Protein AF-A0A7W1QZQ4-F1 (afdb_monomer)

Solvent-accessible surface area (backbone atoms only — not comparable to full-atom values): 10392 Å² total; per-residue (Å²): 133,90,74,92,66,83,80,73,84,85,68,95,52,66,61,57,53,53,48,52,51,49,28,61,76,55,64,51,44,70,66,57,52,53,40,34,49,75,58,67,73,62,92,76,56,72,66,54,45,49,50,24,43,76,54,67,60,45,35,66,57,50,51,43,38,31,75,52,76,46,76,81,67,50,70,69,52,52,44,49,24,50,76,58,67,56,48,52,68,51,44,50,50,39,38,74,68,70,49,71,83,60,54,72,69,52,56,51,51,34,50,76,60,64,64,47,69,64,57,56,50,41,38,34,76,66,66,51,72,91,67,57,71,68,53,55,47,48,33,50,75,70,68,56,47,46,70,52,52,53,50,40,46,75,73,68,47,64,96,40,72,70,52,50,49,30,51,72,74,72,57,57,97,114

Nearest PDB structures (foldseek):
  1xx7-assembly1_C  TM=1.404E-01  e=7.498E+00  Pyrococcus furiosus

Mean predicted aligned error: 6.72 Å

Foldseek 3Di:
DDDQCVPDDDDPDPVSVVLVVLCVVLVQDVVQVVQCVVLVLDDDDSVLSSLCSVLVPGSVQLVQCCVLVNVNDHSVLSSLCSVLVPTSVLSVQCVVLVNVPDDSVLSSLCSVLVPGSVQSVFLVVLVLPDDDSVLSSLCSVLVPTNVLSVVCVVVVFDSDSVRSSCVSVVNHPD

pLDDT: mean 89.07, std 10.54, range [48.06, 96.81]

Secondary structure (DSSP, 8-state):
---S-TT-SS-TTHHHHHHHHHHHHTT--HHHHHHHHHTT-----HHHHHHHHHHT--HHHHHHHHHTT-TT--HHHHHHHHHTT--HHHHHHHHHTT-TT--HHHHHHHHHTT--HHHHHHHHHTT--S--HHHHHHHHHTT--HHHHHHHHHTT--S-HHHHHHHHTT-TT-

Structure (mmCIF, N/CA/C/O backbone):
data_AF-A0A7W1QZQ4-F1
#
_entry.id   AF-A0A7W1QZQ4-F1
#
loop_
_atom_site.group_PDB
_atom_site.id
_atom_site.type_symbol
_atom_site.label_atom_id
_atom_site.label_alt_id
_atom_site.label_comp_id
_atom_site.label_asym_id
_atom_site.label_entity_id
_atom_site.label_seq_id
_atom_site.pdbx_PDB_ins_code
_atom_site.Cartn_x
_atom_site.Cartn_y
_atom_site.Cartn_z
_atom_site.occupancy
_atom_site.B_iso_or_equiv
_atom_site.auth_seq_id
_atom_site.auth_comp_id
_atom_site.auth_asym_id
_atom_site.auth_atom_id
_atom_site.pdbx_PDB_model_num
ATOM 1 N N . GLY A 1 1 ? 15.171 -3.633 -30.823 1.00 48.06 1 GLY A N 1
ATOM 2 C CA . GLY A 1 1 ? 16.221 -2.673 -30.442 1.00 48.06 1 GLY A CA 1
ATOM 3 C C . GLY A 1 1 ? 15.546 -1.469 -29.838 1.00 48.06 1 GLY A C 1
ATOM 4 O O . GLY A 1 1 ? 14.518 -1.068 -30.365 1.00 48.06 1 GLY A O 1
ATOM 5 N N . PHE A 1 2 ? 16.058 -0.975 -28.715 1.00 60.03 2 PHE A N 1
ATOM 6 C CA . PHE A 1 2 ? 15.523 0.195 -28.024 1.00 60.03 2 PHE A CA 1
ATOM 7 C C . PHE A 1 2 ? 16.006 1.475 -28.721 1.00 60.03 2 PHE A C 1
ATOM 9 O O . PHE A 1 2 ? 17.195 1.581 -29.017 1.00 60.03 2 PHE A O 1
ATOM 16 N N . ASP A 1 3 ? 15.093 2.400 -29.011 1.00 66.12 3 ASP A N 1
ATOM 17 C CA . ASP A 1 3 ? 15.376 3.630 -29.755 1.00 66.12 3 ASP A CA 1
ATOM 18 C C . ASP A 1 3 ? 15.262 4.849 -28.828 1.00 66.12 3 ASP A C 1
ATOM 20 O O . ASP A 1 3 ? 14.175 5.195 -28.365 1.00 66.12 3 ASP A O 1
ATOM 24 N N . PHE A 1 4 ? 16.398 5.488 -28.537 1.00 65.31 4 PHE A N 1
ATOM 25 C CA . PHE A 1 4 ? 16.467 6.688 -27.696 1.00 65.31 4 PHE A CA 1
ATOM 26 C C . PHE A 1 4 ? 16.053 7.973 -28.444 1.00 65.31 4 PHE A C 1
ATOM 28 O O . PHE A 1 4 ? 15.851 9.011 -27.801 1.00 65.31 4 PHE A O 1
ATOM 35 N N . GLU A 1 5 ? 15.904 7.921 -29.773 1.00 63.09 5 GLU A N 1
ATOM 36 C CA . GLU A 1 5 ? 15.675 9.086 -30.641 1.00 63.09 5 GLU A CA 1
ATOM 37 C C . GLU A 1 5 ? 14.187 9.382 -30.904 1.00 63.09 5 GLU A C 1
ATOM 39 O O . GLU A 1 5 ? 13.854 10.469 -31.389 1.00 63.09 5 GLU A O 1
ATOM 44 N N . ALA A 1 6 ? 13.292 8.455 -30.537 1.00 60.34 6 ALA A N 1
ATOM 45 C CA . ALA A 1 6 ? 11.897 8.391 -30.984 1.00 60.34 6 ALA A CA 1
ATOM 46 C C . ALA A 1 6 ? 10.977 9.578 -30.606 1.00 60.34 6 ALA A C 1
ATOM 48 O O . ALA A 1 6 ? 9.870 9.648 -31.135 1.00 60.34 6 ALA A O 1
ATOM 49 N N . ASP A 1 7 ? 11.405 10.513 -29.746 1.00 54.59 7 ASP A N 1
ATOM 50 C CA . ASP A 1 7 ? 10.574 11.642 -29.271 1.00 54.59 7 ASP A CA 1
ATOM 51 C C . ASP A 1 7 ? 11.181 13.040 -29.547 1.00 54.59 7 ASP A C 1
ATOM 53 O O . ASP A 1 7 ? 10.794 14.051 -28.966 1.00 54.59 7 ASP A O 1
ATOM 57 N N . SER A 1 8 ? 12.178 13.132 -30.436 1.00 52.16 8 SER A N 1
ATOM 58 C CA . SER A 1 8 ? 12.999 14.346 -30.589 1.00 52.16 8 SER A CA 1
ATOM 59 C C . SER A 1 8 ? 12.537 15.310 -31.698 1.00 52.16 8 SER A C 1
ATOM 61 O O . SER A 1 8 ? 13.203 15.509 -32.717 1.00 52.16 8 SER A O 1
ATOM 63 N N . SER A 1 9 ? 11.421 16.017 -31.494 1.00 53.12 9 SER A N 1
ATOM 64 C CA . SER A 1 9 ? 11.112 17.201 -32.314 1.00 53.12 9 SER A CA 1
ATOM 65 C C . SER A 1 9 ? 11.817 18.459 -31.776 1.00 53.12 9 SER A C 1
ATOM 67 O O . SER A 1 9 ? 11.368 19.082 -30.818 1.00 53.12 9 SER A O 1
ATOM 69 N N . THR A 1 10 ? 12.895 18.870 -32.461 1.00 54.00 10 THR A N 1
ATOM 70 C CA . THR A 1 10 ? 13.565 20.198 -32.416 1.00 54.00 10 THR A CA 1
ATOM 71 C C . THR A 1 10 ? 14.306 20.615 -31.122 1.00 54.00 10 THR A C 1
ATOM 73 O O . THR A 1 10 ? 13.876 21.515 -30.413 1.00 54.00 10 THR A O 1
ATOM 76 N N . GLY A 1 11 ? 15.511 20.057 -30.892 1.00 53.66 11 GLY A N 1
ATOM 77 C CA . GLY A 1 11 ? 16.476 20.508 -29.861 1.00 53.66 11 GLY A CA 1
ATOM 78 C C . GLY A 1 11 ? 17.756 19.648 -29.807 1.00 53.66 11 GLY A C 1
ATOM 79 O O . GLY A 1 11 ? 17.931 18.812 -28.937 1.00 53.66 11 GLY A O 1
ATOM 80 N N . LYS A 1 12 ? 18.636 19.786 -30.801 1.00 62.19 12 LYS A N 1
ATOM 81 C CA . LYS A 1 12 ? 19.189 18.655 -31.577 1.00 62.19 12 LYS A CA 1
ATOM 82 C C . LYS A 1 12 ? 20.445 17.882 -31.108 1.00 62.19 12 LYS A C 1
ATOM 84 O O . LYS A 1 12 ? 20.929 17.104 -31.916 1.00 62.19 12 LYS A O 1
ATOM 89 N N . ASN A 1 13 ? 21.003 18.044 -29.902 1.00 57.47 13 ASN A N 1
ATOM 90 C CA . ASN A 1 13 ? 22.127 17.155 -29.502 1.00 57.47 13 ASN A CA 1
ATOM 91 C C . ASN A 1 13 ? 22.400 17.093 -27.994 1.00 57.47 13 ASN A C 1
ATOM 93 O O . ASN A 1 13 ? 22.683 16.034 -27.448 1.00 57.47 13 ASN A O 1
ATOM 97 N N . ARG A 1 14 ? 22.274 18.233 -27.308 1.00 60.09 14 ARG A N 1
ATOM 98 C CA . ARG A 1 14 ? 22.605 18.335 -25.884 1.00 60.09 14 ARG A CA 1
ATOM 99 C C . ARG A 1 14 ? 21.675 17.499 -24.996 1.00 60.09 14 ARG A C 1
ATOM 101 O O . ARG A 1 14 ? 22.154 16.852 -24.080 1.00 60.09 14 ARG A O 1
ATOM 108 N N . ASP A 1 15 ? 20.384 17.448 -25.324 1.00 74.12 15 ASP A N 1
ATOM 109 C CA . ASP A 1 15 ? 19.404 16.618 -24.608 1.00 74.12 15 ASP A CA 1
ATOM 110 C C . ASP A 1 15 ? 19.668 15.112 -24.798 1.00 74.12 15 ASP A C 1
ATOM 112 O O . ASP A 1 15 ? 19.609 14.338 -23.849 1.00 74.12 15 ASP A O 1
ATOM 116 N N . LEU A 1 16 ? 20.060 14.689 -26.006 1.00 75.56 16 LEU A N 1
ATOM 117 C CA . LEU A 1 16 ? 20.415 13.293 -26.275 1.00 75.56 16 LEU A CA 1
ATOM 118 C C . LEU A 1 16 ? 21.698 12.883 -25.540 1.00 75.56 16 LEU A C 1
ATOM 120 O O . LEU A 1 16 ? 21.726 11.825 -24.917 1.00 75.56 16 LEU A O 1
ATOM 124 N N . GLU A 1 17 ? 22.743 13.713 -25.580 1.00 77.94 17 GLU A N 1
ATOM 125 C CA . GLU A 1 17 ? 23.990 13.464 -24.844 1.00 77.94 17 GLU A CA 1
ATOM 126 C C . GLU A 1 17 ? 23.748 13.404 -23.329 1.00 77.94 17 GLU A C 1
ATOM 128 O O . GLU A 1 17 ? 24.236 12.487 -22.667 1.00 77.94 17 GLU A O 1
ATOM 133 N N . GLU A 1 18 ? 22.945 14.325 -22.784 1.00 79.81 18 GLU A N 1
ATOM 134 C CA . GLU A 1 18 ? 22.561 14.329 -21.369 1.00 79.81 18 GLU A CA 1
ATOM 135 C C . GLU A 1 18 ? 21.755 13.068 -21.003 1.00 79.81 18 GLU A C 1
ATOM 137 O O . GLU A 1 18 ? 22.029 12.444 -19.975 1.00 79.81 18 GLU A O 1
ATOM 142 N N . ARG A 1 19 ? 20.839 12.610 -21.870 1.00 79.25 19 ARG A N 1
ATOM 143 C CA . ARG A 1 19 ? 20.069 11.366 -21.673 1.00 79.25 19 ARG A CA 1
ATOM 144 C C . ARG A 1 19 ? 20.934 10.114 -21.771 1.00 79.25 19 ARG A C 1
ATOM 146 O O . ARG A 1 19 ? 20.775 9.214 -20.951 1.00 79.25 19 ARG A O 1
ATOM 153 N N . LEU A 1 20 ? 21.865 10.039 -22.720 1.00 82.94 20 LEU A N 1
ATOM 154 C CA . LEU A 1 20 ? 22.795 8.911 -22.848 1.00 82.94 20 LEU A CA 1
ATOM 155 C C . LEU A 1 20 ? 23.762 8.850 -21.663 1.00 82.94 20 LEU A C 1
ATOM 157 O O . LEU A 1 20 ? 24.015 7.772 -21.122 1.00 82.94 20 LEU A O 1
ATOM 161 N N . PHE A 1 21 ? 24.255 10.004 -21.211 1.00 84.75 21 PHE A N 1
ATOM 162 C CA . PHE A 1 21 ? 25.059 10.098 -19.998 1.00 84.75 21 PHE A CA 1
ATOM 163 C C . PHE A 1 21 ? 24.257 9.660 -18.763 1.00 84.75 21 PHE A C 1
ATOM 165 O O . PHE A 1 21 ? 24.724 8.828 -17.982 1.00 84.75 21 PHE A O 1
ATOM 172 N N . ALA A 1 22 ? 23.020 10.140 -18.607 1.00 83.31 22 ALA A N 1
ATOM 173 C CA . ALA A 1 22 ? 22.127 9.708 -17.534 1.00 83.31 22 ALA A CA 1
ATOM 174 C C . ALA A 1 22 ? 21.865 8.193 -17.592 1.00 83.31 22 ALA A C 1
ATOM 176 O O . ALA A 1 22 ? 21.959 7.512 -16.574 1.00 83.31 22 ALA A O 1
ATOM 177 N N . ALA A 1 23 ? 21.600 7.639 -18.776 1.00 85.69 23 ALA A N 1
ATOM 178 C CA . ALA A 1 23 ? 21.377 6.209 -18.968 1.00 85.69 23 ALA A CA 1
ATOM 179 C C . ALA A 1 23 ? 22.604 5.391 -18.541 1.00 85.69 23 ALA A C 1
ATOM 181 O O . ALA A 1 23 ? 22.466 4.418 -17.800 1.00 85.69 23 ALA A O 1
ATOM 182 N N . ALA A 1 24 ? 23.808 5.823 -18.925 1.00 84.94 24 ALA A N 1
ATOM 183 C CA . ALA A 1 24 ? 25.051 5.176 -18.519 1.00 84.94 24 ALA A CA 1
ATOM 184 C C . ALA A 1 24 ? 25.275 5.249 -16.997 1.00 84.94 24 ALA A C 1
ATOM 186 O O . ALA A 1 24 ? 25.616 4.244 -16.375 1.00 84.94 24 ALA A O 1
ATOM 187 N N . THR A 1 25 ? 25.041 6.411 -16.376 1.00 87.06 25 THR A N 1
ATOM 188 C CA . THR A 1 25 ? 25.214 6.593 -14.919 1.00 87.06 25 THR A CA 1
ATOM 189 C C . THR A 1 25 ? 24.200 5.810 -14.087 1.00 87.06 25 THR A C 1
ATOM 191 O O . THR A 1 25 ? 24.537 5.330 -13.006 1.00 87.06 25 THR A O 1
ATOM 194 N N . LEU A 1 26 ? 22.980 5.640 -14.595 1.00 84.69 26 LEU A N 1
ATOM 195 C CA . LEU A 1 26 ? 21.909 4.887 -13.941 1.00 84.69 26 LEU A CA 1
ATOM 196 C C . LEU A 1 26 ? 21.857 3.419 -14.384 1.00 84.69 26 LEU A C 1
ATOM 198 O O . LEU A 1 26 ? 20.967 2.688 -13.960 1.00 84.69 26 LEU A O 1
ATOM 202 N N . ASN A 1 27 ? 22.821 2.968 -15.195 1.00 84.06 27 ASN A N 1
ATOM 203 C CA . ASN A 1 27 ? 22.907 1.606 -15.722 1.00 84.06 27 ASN A CA 1
ATOM 204 C C . ASN A 1 27 ? 21.623 1.155 -16.452 1.00 84.06 27 ASN A C 1
ATOM 206 O O . ASN A 1 27 ? 21.187 0.004 -16.351 1.00 84.06 27 ASN A O 1
ATOM 210 N N . VAL A 1 28 ? 21.007 2.076 -17.194 1.00 88.31 28 VAL A N 1
ATOM 211 C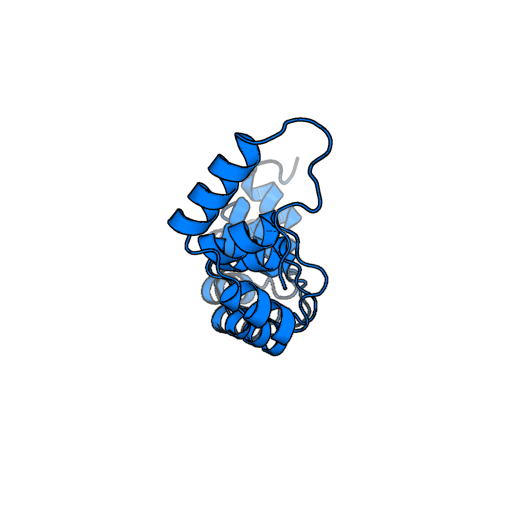 CA . VAL A 1 28 ? 19.913 1.779 -18.118 1.00 88.31 28 VAL A CA 1
ATOM 212 C C . VAL A 1 28 ? 20.512 1.068 -19.329 1.00 88.31 28 VAL A C 1
ATOM 214 O O . VAL A 1 28 ? 21.270 1.652 -20.100 1.00 88.31 28 VAL A O 1
ATOM 217 N N . THR A 1 29 ? 20.193 -0.216 -19.483 1.00 86.62 29 THR A N 1
ATOM 218 C CA . THR A 1 29 ? 20.766 -1.081 -20.523 1.00 86.62 29 THR A CA 1
ATOM 219 C C . THR A 1 29 ? 19.684 -1.651 -21.430 1.00 86.62 29 THR A C 1
ATOM 221 O O . THR A 1 29 ? 18.527 -1.790 -21.033 1.00 86.62 29 THR A O 1
ATOM 224 N N . THR A 1 30 ? 20.064 -2.065 -22.639 1.00 86.75 30 THR A N 1
ATOM 225 C CA . THR A 1 30 ? 19.171 -2.845 -23.510 1.00 86.75 30 THR A CA 1
ATOM 226 C C . THR A 1 30 ? 18.756 -4.158 -22.855 1.00 86.75 30 THR A C 1
ATOM 228 O O . THR A 1 30 ? 17.621 -4.574 -23.026 1.00 86.75 30 THR A O 1
ATOM 231 N N . ALA A 1 31 ? 19.623 -4.759 -22.033 1.00 89.25 31 ALA A N 1
ATOM 232 C CA . ALA A 1 31 ? 19.292 -5.952 -21.262 1.00 89.25 31 ALA A CA 1
ATOM 233 C C . ALA A 1 31 ? 18.139 -5.710 -20.272 1.00 89.25 31 ALA A C 1
ATOM 235 O O . ALA A 1 31 ? 17.287 -6.578 -20.126 1.00 89.25 31 ALA A O 1
ATOM 236 N N . LEU A 1 32 ? 18.072 -4.535 -19.629 1.00 90.25 32 LEU A N 1
ATOM 237 C CA . LEU A 1 32 ? 16.926 -4.157 -18.792 1.00 90.25 32 LEU A CA 1
ATOM 238 C C . LEU A 1 32 ? 15.649 -4.002 -19.629 1.00 90.25 32 LEU A C 1
ATOM 240 O O . LEU A 1 32 ? 14.589 -4.470 -19.222 1.00 90.25 32 LEU A O 1
ATOM 244 N N . ALA A 1 33 ? 15.743 -3.375 -20.804 1.00 88.75 33 ALA A N 1
ATOM 245 C CA . ALA A 1 33 ? 14.600 -3.248 -21.706 1.00 88.75 33 ALA A CA 1
ATOM 246 C C . ALA A 1 33 ? 14.092 -4.624 -22.173 1.00 88.75 33 ALA A C 1
ATOM 248 O O . ALA A 1 33 ? 12.896 -4.899 -22.094 1.00 88.75 33 ALA A O 1
ATOM 249 N N . ASP A 1 34 ? 14.999 -5.508 -22.594 1.00 90.56 34 ASP A N 1
ATOM 250 C CA . ASP A 1 34 ? 14.686 -6.873 -23.025 1.00 90.56 34 ASP A CA 1
ATOM 251 C C . ASP A 1 34 ? 14.094 -7.705 -21.873 1.00 90.56 34 ASP A C 1
ATOM 253 O O . ASP A 1 34 ? 13.125 -8.443 -22.069 1.00 90.56 34 ASP A O 1
ATOM 257 N N . ASP A 1 35 ? 14.619 -7.545 -20.654 1.00 92.69 35 ASP A N 1
ATOM 258 C CA . ASP A 1 35 ? 14.093 -8.175 -19.442 1.00 92.69 35 ASP A CA 1
ATOM 259 C C . ASP A 1 35 ? 12.634 -7.762 -19.183 1.00 92.69 35 ASP A C 1
ATOM 261 O O . ASP A 1 35 ? 11.758 -8.623 -19.059 1.00 92.69 35 ASP A O 1
ATOM 265 N N . LEU A 1 36 ? 12.329 -6.462 -19.190 1.00 91.12 36 LEU A N 1
ATOM 266 C CA . LEU A 1 36 ? 10.966 -5.956 -18.979 1.00 91.12 36 LEU A CA 1
ATOM 267 C C . LEU A 1 36 ? 10.005 -6.366 -20.110 1.00 91.12 36 LEU A C 1
ATOM 269 O O . LEU A 1 36 ? 8.855 -6.736 -19.847 1.00 91.12 36 LEU A O 1
ATOM 273 N N . LEU A 1 37 ? 10.473 -6.380 -21.362 1.00 88.19 37 LEU A N 1
ATOM 274 C CA . LEU A 1 37 ? 9.697 -6.876 -22.503 1.00 88.19 37 LEU A CA 1
ATOM 275 C C . LEU A 1 37 ? 9.379 -8.372 -22.365 1.00 88.19 37 LEU A C 1
ATOM 277 O O . LEU A 1 37 ? 8.243 -8.774 -22.620 1.00 88.19 37 LEU A O 1
ATOM 281 N N . SER A 1 38 ? 10.324 -9.187 -21.881 1.00 89.31 38 SER A N 1
ATOM 282 C CA . SER A 1 38 ? 10.103 -10.622 -21.626 1.00 89.31 38 SER A CA 1
ATOM 283 C C . SER A 1 38 ? 9.018 -10.886 -20.573 1.00 89.31 38 SER A C 1
ATOM 285 O O . SER A 1 38 ? 8.362 -11.927 -20.584 1.00 89.31 38 SER A O 1
ATOM 287 N N . ALA A 1 39 ? 8.781 -9.921 -19.679 1.00 86.31 39 ALA A N 1
ATOM 288 C CA . ALA A 1 39 ? 7.730 -9.963 -18.665 1.00 86.31 39 ALA A CA 1
ATOM 289 C C . ALA A 1 39 ? 6.351 -9.519 -19.187 1.00 86.31 39 ALA A C 1
ATOM 291 O O . ALA A 1 39 ? 5.378 -9.475 -18.416 1.00 86.31 39 ALA A O 1
ATOM 292 N N . ASN A 1 40 ? 6.273 -9.193 -20.482 1.00 85.31 40 ASN A N 1
ATOM 293 C CA . ASN A 1 40 ? 5.098 -8.692 -21.180 1.00 85.31 40 ASN A CA 1
ATOM 294 C C . ASN A 1 40 ? 4.566 -7.387 -20.561 1.00 85.31 40 ASN A C 1
ATOM 296 O O . ASN A 1 40 ? 3.358 -7.232 -20.380 1.00 85.31 40 ASN A O 1
ATOM 300 N N . PHE A 1 41 ? 5.478 -6.483 -20.183 1.00 81.56 41 PHE A N 1
ATOM 301 C CA . PHE A 1 41 ? 5.140 -5.200 -19.560 1.00 81.56 41 PHE A CA 1
ATOM 302 C C . PHE A 1 41 ? 4.390 -4.244 -20.500 1.00 81.56 41 PHE A C 1
ATOM 304 O O . PHE A 1 41 ? 3.632 -3.392 -20.050 1.00 81.56 41 PHE A O 1
ATOM 311 N N . GLY A 1 42 ? 4.542 -4.431 -21.812 1.00 80.25 42 GLY A N 1
ATOM 312 C CA . GLY A 1 42 ? 3.903 -3.609 -22.833 1.00 80.25 42 GLY A CA 1
ATOM 313 C C . GLY A 1 42 ? 4.874 -2.604 -23.443 1.00 80.25 42 GLY A C 1
ATOM 314 O O . GLY A 1 42 ? 6.072 -2.868 -23.545 1.00 80.25 42 GLY A O 1
ATOM 315 N N . LYS A 1 43 ? 4.339 -1.471 -23.907 1.00 82.31 43 LYS A N 1
ATOM 316 C CA . LYS A 1 43 ? 5.138 -0.406 -24.518 1.00 82.31 43 LYS A CA 1
ATOM 317 C C . LYS A 1 43 ? 5.905 0.327 -23.417 1.00 82.31 43 LYS A C 1
ATOM 319 O O . LYS A 1 43 ? 5.281 0.915 -22.547 1.00 82.31 43 LYS A O 1
ATOM 324 N N . LEU A 1 44 ? 7.231 0.276 -23.490 1.00 84.69 44 LEU A N 1
ATOM 325 C CA . LEU A 1 44 ? 8.142 1.017 -22.622 1.00 84.69 44 LEU A CA 1
ATOM 326 C C . LEU A 1 44 ? 8.585 2.291 -23.331 1.00 84.69 44 LEU A C 1
ATOM 328 O O . LEU A 1 44 ? 8.964 2.235 -24.506 1.00 84.69 44 LEU A O 1
ATOM 332 N N . ASP A 1 45 ? 8.573 3.408 -22.616 1.00 86.44 45 ASP A N 1
ATOM 333 C CA . ASP A 1 45 ? 9.296 4.606 -23.025 1.00 86.44 45 ASP A CA 1
ATOM 334 C C . ASP A 1 45 ? 10.644 4.724 -22.289 1.00 86.44 45 ASP A C 1
ATOM 336 O O . ASP A 1 45 ? 11.065 3.848 -21.526 1.00 86.44 45 ASP A O 1
ATOM 340 N N . VAL A 1 46 ? 11.376 5.797 -22.580 1.00 84.75 46 VAL A N 1
ATOM 341 C CA . VAL A 1 46 ? 12.681 6.050 -21.965 1.00 84.75 46 VAL A CA 1
ATOM 342 C C . VAL A 1 46 ? 12.549 6.342 -20.472 1.00 84.75 46 VAL A C 1
ATOM 344 O O . VAL A 1 46 ? 13.374 5.864 -19.692 1.00 84.75 46 VAL A O 1
ATOM 347 N N . GLU A 1 47 ? 11.519 7.078 -20.056 1.00 87.38 47 GLU A N 1
ATOM 348 C CA . GLU A 1 47 ? 11.306 7.413 -18.647 1.00 87.38 47 GLU A CA 1
ATOM 349 C C . GLU A 1 47 ? 11.013 6.167 -17.810 1.00 87.38 47 GLU A C 1
ATOM 351 O O . GLU A 1 47 ? 11.523 6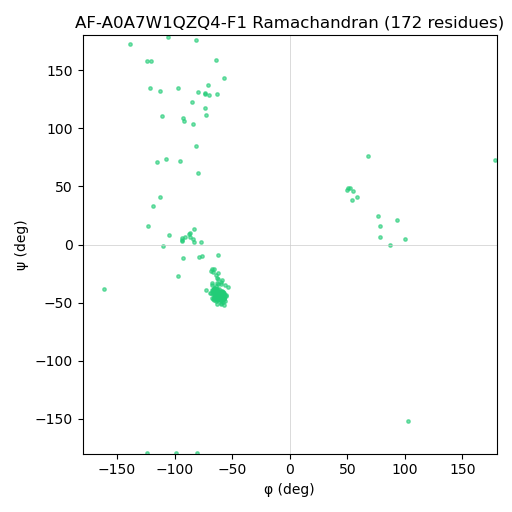.040 -16.695 1.00 87.38 47 GLU A O 1
ATOM 356 N N . ASP A 1 48 ? 10.266 5.212 -18.358 1.00 91.38 48 ASP A N 1
ATOM 357 C CA . ASP A 1 48 ? 9.988 3.927 -17.727 1.00 91.38 48 ASP A CA 1
ATOM 358 C C . ASP A 1 48 ? 11.268 3.132 -17.466 1.00 91.38 48 ASP A C 1
ATOM 360 O O . ASP A 1 48 ? 11.433 2.572 -16.381 1.00 91.38 48 ASP A O 1
ATOM 364 N N . LEU A 1 49 ? 12.218 3.116 -18.406 1.00 90.38 49 LEU A N 1
ATOM 365 C CA . LEU A 1 49 ? 13.503 2.448 -18.181 1.00 90.38 49 LEU A CA 1
ATOM 366 C C . LEU A 1 49 ? 14.331 3.130 -17.090 1.00 90.38 49 LEU A C 1
ATOM 368 O O . LEU A 1 49 ? 14.965 2.447 -16.282 1.00 90.38 49 LEU A O 1
ATOM 372 N N . PHE A 1 50 ? 14.308 4.463 -17.034 1.00 91.50 50 PHE A N 1
ATOM 373 C CA . PHE A 1 50 ? 14.953 5.211 -15.957 1.00 91.50 50 PHE A CA 1
ATOM 374 C C . PHE A 1 50 ? 14.325 4.890 -14.601 1.00 91.50 50 PHE A C 1
ATOM 376 O O . PHE A 1 50 ? 15.045 4.565 -13.654 1.00 91.50 50 PHE A O 1
ATOM 383 N N . LYS A 1 51 ? 12.991 4.908 -14.507 1.00 93.94 51 LYS A N 1
ATOM 384 C CA . LYS A 1 51 ? 12.256 4.507 -13.299 1.00 93.94 51 LYS A CA 1
ATOM 385 C C . LYS A 1 51 ? 12.613 3.077 -12.903 1.00 93.94 51 LYS A C 1
ATOM 387 O O . LYS A 1 51 ? 12.952 2.826 -11.746 1.00 93.94 51 LYS A O 1
ATOM 392 N N . ALA A 1 52 ? 12.614 2.150 -13.854 1.00 94.00 52 ALA A N 1
ATOM 393 C CA . ALA A 1 52 ? 12.944 0.760 -13.593 1.00 94.00 52 ALA A CA 1
ATOM 394 C C . ALA A 1 52 ? 14.373 0.585 -13.067 1.00 94.00 52 ALA A C 1
ATOM 396 O O . ALA A 1 52 ? 14.578 -0.137 -12.090 1.00 94.00 52 ALA A O 1
ATOM 397 N N . ALA A 1 53 ? 15.348 1.292 -13.638 1.00 92.81 53 ALA A N 1
ATOM 398 C CA . ALA A 1 53 ? 16.730 1.254 -13.176 1.00 92.81 53 ALA A CA 1
ATOM 399 C C . ALA A 1 53 ? 16.891 1.850 -11.765 1.00 92.81 53 ALA A C 1
ATOM 401 O O . ALA A 1 53 ? 17.468 1.207 -10.884 1.00 92.81 53 ALA A O 1
ATOM 402 N N . ILE A 1 54 ? 16.321 3.034 -11.518 1.00 93.19 54 ILE A N 1
ATOM 403 C CA . ILE A 1 54 ? 16.405 3.740 -10.227 1.00 93.19 54 ILE A CA 1
ATOM 404 C C . ILE A 1 54 ? 15.742 2.923 -9.110 1.00 93.19 54 ILE A C 1
ATOM 406 O O . ILE A 1 54 ? 16.317 2.740 -8.034 1.00 93.19 54 ILE A O 1
ATOM 410 N N . PHE A 1 55 ? 14.539 2.407 -9.365 1.00 94.62 55 PHE A N 1
ATOM 411 C CA . PHE A 1 55 ? 13.737 1.692 -8.370 1.00 94.62 55 PHE A CA 1
ATOM 412 C C . PHE A 1 55 ? 13.941 0.173 -8.398 1.00 94.62 55 PHE A C 1
ATOM 414 O O . PHE A 1 55 ? 13.308 -0.545 -7.623 1.00 94.62 55 PHE A O 1
ATOM 421 N N . LYS A 1 56 ? 14.856 -0.332 -9.235 1.00 93.94 56 LYS A N 1
ATOM 422 C CA . LYS A 1 56 ? 15.158 -1.764 -9.395 1.00 93.94 56 LYS A CA 1
ATOM 423 C C . LYS A 1 56 ? 13.908 -2.589 -9.723 1.00 93.94 56 LYS A C 1
ATOM 425 O O . LYS A 1 56 ? 13.639 -3.620 -9.093 1.00 93.94 56 LYS A O 1
ATOM 430 N N . VAL A 1 57 ? 13.106 -2.105 -10.665 1.00 95.00 57 VAL A N 1
ATOM 431 C CA . VAL A 1 57 ? 11.984 -2.852 -11.243 1.00 95.00 57 VAL A CA 1
ATOM 432 C C . VAL A 1 57 ? 12.538 -3.716 -12.372 1.00 95.00 57 VAL A C 1
ATOM 434 O O . VAL A 1 57 ? 13.173 -3.212 -13.290 1.00 95.00 57 VAL A O 1
ATOM 437 N N . ASN A 1 58 ? 12.327 -5.024 -12.276 1.00 93.81 58 ASN A N 1
ATOM 438 C CA . ASN A 1 58 ? 12.768 -6.014 -13.254 1.00 93.81 58 ASN A CA 1
ATOM 439 C C . ASN A 1 58 ? 11.666 -7.065 -13.466 1.00 93.81 58 ASN A C 1
ATOM 441 O O . ASN A 1 58 ? 10.658 -7.093 -12.749 1.00 93.81 58 ASN A O 1
ATOM 445 N N . SER A 1 59 ? 11.861 -7.950 -14.438 1.00 93.88 59 SER A N 1
ATOM 446 C CA . SER A 1 59 ? 10.906 -8.999 -14.795 1.00 93.88 59 SER A CA 1
ATOM 447 C C . SER A 1 59 ? 10.609 -9.955 -13.642 1.00 93.88 59 SER A C 1
ATOM 449 O O . SER A 1 59 ? 9.483 -10.435 -13.509 1.00 93.88 59 SER A O 1
ATOM 451 N N . GLU A 1 60 ? 11.600 -10.224 -12.791 1.00 94.38 60 GLU A N 1
ATOM 452 C CA . GLU A 1 60 ? 11.454 -11.068 -11.608 1.00 94.38 60 GLU A CA 1
ATOM 453 C C . GLU A 1 60 ? 10.463 -10.458 -10.622 1.00 94.38 60 GLU A C 1
ATOM 455 O O . GLU A 1 60 ? 9.489 -11.112 -10.251 1.00 94.38 60 GLU A O 1
ATOM 460 N N . PHE A 1 61 ? 10.648 -9.185 -10.278 1.00 94.75 61 PHE A N 1
ATOM 461 C CA . PHE A 1 61 ? 9.738 -8.482 -9.386 1.00 94.75 61 PHE A CA 1
ATOM 462 C C . PHE A 1 61 ? 8.338 -8.357 -9.962 1.00 94.75 61 PHE A C 1
ATOM 464 O O . PHE A 1 61 ? 7.350 -8.536 -9.256 1.00 94.75 61 PHE A O 1
ATOM 471 N N . MET A 1 62 ? 8.231 -8.097 -11.263 1.00 93.06 62 MET A N 1
ATOM 472 C CA . MET A 1 62 ? 6.934 -8.111 -11.917 1.00 93.06 62 MET A CA 1
ATOM 473 C C . MET A 1 62 ? 6.250 -9.468 -11.762 1.00 93.06 62 MET A C 1
ATOM 475 O O . MET A 1 62 ? 5.095 -9.521 -11.354 1.00 93.06 62 MET A O 1
ATOM 479 N N . ARG A 1 63 ? 6.947 -10.574 -12.057 1.00 93.00 63 ARG A N 1
ATOM 480 C CA . ARG A 1 63 ? 6.400 -11.931 -11.893 1.00 93.00 63 ARG A CA 1
ATOM 481 C C . ARG A 1 63 ? 5.996 -12.205 -10.447 1.00 93.00 63 ARG A C 1
ATOM 483 O O . ARG A 1 63 ? 4.940 -12.793 -10.229 1.00 93.00 63 ARG A O 1
ATOM 490 N N . GLU A 1 64 ? 6.785 -11.748 -9.482 1.00 94.00 64 GLU A N 1
ATOM 491 C CA . GLU A 1 64 ? 6.471 -11.840 -8.056 1.00 94.00 64 GLU A CA 1
AT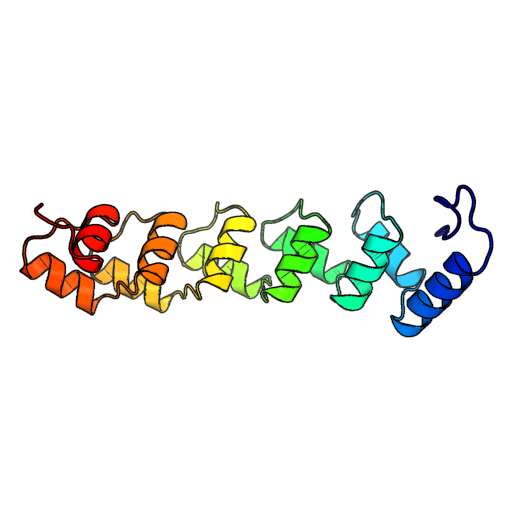OM 492 C C . GLU A 1 64 ? 5.163 -11.108 -7.713 1.00 94.00 64 GLU A C 1
ATOM 494 O O . GLU A 1 64 ? 4.273 -11.689 -7.085 1.00 94.00 64 GLU A O 1
ATOM 499 N N . MET A 1 65 ? 4.998 -9.865 -8.171 1.00 94.19 65 MET A N 1
ATOM 500 C CA . MET A 1 65 ? 3.774 -9.092 -7.942 1.00 94.19 65 MET A CA 1
ATOM 501 C C . MET A 1 65 ? 2.560 -9.721 -8.634 1.00 94.19 65 MET A C 1
ATOM 503 O O . MET A 1 65 ? 1.495 -9.834 -8.022 1.00 94.19 65 MET A O 1
ATOM 507 N N . LYS A 1 66 ? 2.731 -10.230 -9.864 1.00 92.44 66 LYS A N 1
ATOM 508 C CA . LYS A 1 66 ? 1.690 -10.985 -10.579 1.00 92.44 66 LYS A CA 1
ATOM 509 C C . LYS A 1 66 ? 1.265 -12.227 -9.787 1.00 92.44 66 LYS A C 1
ATOM 511 O O . LYS A 1 66 ? 0.072 -12.443 -9.586 1.00 92.44 66 LYS A O 1
ATOM 516 N N . ALA A 1 67 ? 2.227 -13.006 -9.290 1.00 92.44 67 ALA A N 1
ATOM 517 C CA . ALA A 1 67 ? 1.977 -14.196 -8.472 1.00 92.44 67 ALA A CA 1
ATOM 518 C C . ALA A 1 67 ? 1.343 -13.874 -7.108 1.00 92.44 67 ALA A C 1
ATOM 520 O O . ALA A 1 67 ? 0.703 -14.732 -6.505 1.00 92.44 67 ALA A O 1
ATOM 521 N N . SER A 1 68 ? 1.493 -12.636 -6.638 1.00 92.06 68 SER A N 1
ATOM 522 C CA . SER A 1 68 ? 0.918 -12.143 -5.384 1.00 92.06 68 SER A CA 1
ATOM 523 C C . SER A 1 68 ? -0.506 -11.600 -5.528 1.00 92.06 68 SER A C 1
ATOM 525 O O . SER A 1 68 ? -1.038 -11.055 -4.566 1.00 92.06 68 SER A O 1
ATOM 527 N N . GLY A 1 69 ? -1.124 -11.745 -6.706 1.00 91.19 69 GLY A N 1
ATOM 528 C CA . GLY A 1 69 ? -2.502 -11.317 -6.965 1.00 91.19 69 GLY A CA 1
ATOM 529 C C . GLY A 1 69 ? -2.631 -9.979 -7.692 1.00 91.19 69 GLY A C 1
ATOM 530 O O . GLY A 1 69 ? -3.751 -9.530 -7.923 1.00 91.19 69 GLY A O 1
ATOM 531 N N . PHE A 1 70 ? -1.520 -9.365 -8.117 1.00 93.81 70 PHE A N 1
ATOM 532 C CA . PHE A 1 70 ? -1.518 -8.082 -8.827 1.00 93.81 70 PHE A CA 1
ATOM 533 C C . PHE A 1 70 ? -0.995 -8.232 -10.268 1.00 93.81 70 PHE A C 1
ATOM 535 O O . PHE A 1 70 ? 0.117 -7.802 -10.580 1.00 93.81 70 PHE A O 1
ATOM 542 N N . PRO A 1 71 ? -1.765 -8.867 -11.180 1.00 91.06 71 PRO A N 1
ATOM 543 C CA . PRO A 1 71 ? -1.295 -9.210 -12.522 1.00 91.06 71 PRO A CA 1
ATOM 544 C C . PRO A 1 71 ? -1.063 -8.004 -13.451 1.00 91.06 71 PRO A C 1
ATOM 546 O O . PRO A 1 71 ? -0.297 -8.116 -14.409 1.00 91.06 71 PRO A O 1
ATOM 549 N N . ASN A 1 72 ? -1.716 -6.873 -13.168 1.00 90.25 72 ASN A N 1
ATOM 550 C CA . ASN A 1 72 ? -1.878 -5.740 -14.088 1.00 90.25 72 ASN A CA 1
ATOM 551 C C . ASN A 1 72 ? -1.256 -4.434 -13.557 1.00 90.25 72 ASN A C 1
ATOM 553 O O . ASN A 1 72 ? -1.810 -3.363 -13.782 1.00 90.25 72 ASN A O 1
ATOM 557 N N . LEU A 1 73 ? -0.150 -4.514 -12.812 1.00 92.44 73 LEU A N 1
ATOM 558 C CA . LEU A 1 73 ? 0.533 -3.317 -12.306 1.00 92.44 73 LEU A CA 1
ATOM 559 C C . LEU A 1 73 ? 1.288 -2.588 -13.422 1.00 92.44 73 LEU A C 1
ATOM 561 O O . LEU A 1 73 ? 2.069 -3.210 -14.148 1.00 92.44 73 LEU A O 1
ATOM 565 N N . GLY A 1 74 ? 1.075 -1.274 -13.521 1.00 93.19 74 GLY A N 1
ATOM 566 C CA . GLY A 1 74 ? 1.851 -0.390 -14.394 1.00 93.19 74 GLY A CA 1
ATOM 567 C C . GLY A 1 74 ? 3.196 0.016 -13.779 1.00 93.19 74 GLY A C 1
ATOM 568 O O . GLY A 1 74 ? 3.525 -0.377 -12.657 1.00 93.19 74 GLY A O 1
ATOM 569 N N . MET A 1 75 ? 3.978 0.838 -14.494 1.00 93.31 75 MET A N 1
ATOM 570 C CA . MET A 1 75 ? 5.327 1.238 -14.036 1.00 93.31 75 MET A CA 1
ATOM 571 C C . MET A 1 75 ? 5.240 2.011 -12.732 1.00 93.31 75 MET A C 1
ATOM 573 O O . MET A 1 75 ? 5.943 1.702 -11.774 1.00 93.31 75 MET A O 1
ATOM 577 N N . GLU A 1 76 ? 4.311 2.960 -12.679 1.00 93.94 76 GLU A N 1
ATOM 578 C CA . GLU A 1 76 ? 4.052 3.768 -11.493 1.00 93.94 76 GLU A CA 1
ATOM 579 C C . GLU A 1 76 ? 3.689 2.910 -10.277 1.00 93.94 76 GLU A C 1
ATOM 581 O O . GLU A 1 76 ? 4.189 3.146 -9.179 1.00 93.94 76 GLU A O 1
ATOM 586 N N . ASP A 1 77 ? 2.885 1.862 -10.460 1.00 95.88 77 ASP A N 1
ATOM 587 C CA . ASP A 1 77 ? 2.501 0.972 -9.364 1.00 95.88 77 ASP A CA 1
ATOM 588 C C . ASP A 1 77 ? 3.685 0.135 -8.869 1.00 95.88 77 ASP A C 1
ATOM 590 O O . ASP A 1 77 ? 3.890 -0.006 -7.663 1.00 95.88 77 ASP A O 1
ATOM 594 N N . LEU A 1 78 ? 4.516 -0.382 -9.779 1.00 95.31 78 LEU A N 1
ATOM 595 C CA . LEU A 1 78 ? 5.726 -1.129 -9.419 1.00 95.31 78 LEU A CA 1
ATOM 596 C C . LEU A 1 78 ? 6.757 -0.238 -8.716 1.00 95.31 78 LEU A C 1
ATOM 598 O O . LEU A 1 78 ? 7.400 -0.665 -7.754 1.00 95.31 78 LEU A O 1
ATOM 602 N N . VAL A 1 79 ? 6.882 1.016 -9.148 1.00 95.69 79 VAL A N 1
ATOM 603 C CA . VAL A 1 79 ? 7.709 2.027 -8.483 1.00 95.69 79 VAL A CA 1
ATOM 604 C C . VAL A 1 79 ? 7.172 2.322 -7.083 1.00 95.69 79 VAL A C 1
ATOM 606 O O . VAL A 1 79 ? 7.935 2.250 -6.116 1.00 95.69 79 VAL A O 1
ATOM 609 N N . LYS A 1 80 ? 5.863 2.563 -6.926 1.00 96.62 80 LYS A N 1
ATOM 610 C CA . LYS A 1 80 ? 5.226 2.706 -5.604 1.00 96.62 80 LYS A CA 1
ATOM 611 C C . LYS A 1 80 ? 5.497 1.481 -4.731 1.00 96.62 80 LYS A C 1
ATOM 613 O O . LYS A 1 80 ? 5.854 1.635 -3.563 1.00 96.62 80 LYS A O 1
ATOM 618 N N . ALA A 1 81 ? 5.387 0.274 -5.287 1.00 96.81 81 ALA A N 1
ATOM 619 C CA . ALA A 1 81 ? 5.649 -0.961 -4.557 1.00 96.81 81 ALA A CA 1
ATOM 620 C C . ALA A 1 81 ? 7.082 -0.992 -4.008 1.00 96.81 81 ALA A C 1
ATOM 622 O O . ALA A 1 81 ? 7.298 -1.296 -2.834 1.00 96.81 81 ALA A O 1
ATOM 623 N N . ARG A 1 82 ? 8.063 -0.583 -4.817 1.00 95.88 82 ARG A N 1
ATOM 624 C CA . ARG A 1 82 ? 9.468 -0.465 -4.404 1.00 95.88 82 ARG A CA 1
ATOM 625 C C . ARG A 1 82 ? 9.683 0.589 -3.324 1.00 95.88 82 ARG A C 1
ATOM 627 O O . ARG A 1 82 ? 10.336 0.296 -2.322 1.00 95.88 82 ARG A O 1
ATOM 634 N N . ILE A 1 83 ? 9.101 1.775 -3.484 1.00 95.44 83 ILE A N 1
ATOM 635 C CA . ILE A 1 83 ? 9.214 2.880 -2.518 1.00 95.44 83 ILE A CA 1
ATOM 636 C C . ILE A 1 83 ? 8.632 2.478 -1.157 1.00 95.44 83 ILE A C 1
ATOM 638 O O . ILE A 1 83 ? 9.267 2.679 -0.120 1.00 95.44 83 ILE A O 1
ATOM 642 N N . PHE A 1 84 ? 7.447 1.866 -1.152 1.00 95.50 84 PHE A N 1
ATOM 643 C CA . PHE A 1 84 ? 6.732 1.495 0.071 1.00 95.50 84 PHE A CA 1
ATOM 644 C C . PHE A 1 84 ? 7.050 0.083 0.580 1.00 95.50 84 PHE A C 1
ATOM 646 O O . PHE A 1 84 ? 6.443 -0.361 1.557 1.00 95.50 84 PHE A O 1
ATOM 653 N N . LYS A 1 85 ? 8.018 -0.612 -0.033 1.00 94.31 85 LYS A N 1
ATOM 654 C CA . LYS A 1 85 ? 8.418 -1.986 0.324 1.00 94.31 85 LYS A CA 1
ATOM 655 C C . LYS A 1 85 ? 7.215 -2.941 0.363 1.00 94.31 85 LYS A C 1
ATOM 657 O O . LYS A 1 85 ? 6.971 -3.648 1.348 1.00 94.31 85 LYS A O 1
ATOM 662 N N . ILE A 1 86 ? 6.417 -2.888 -0.697 1.00 95.75 86 ILE A N 1
ATOM 663 C CA . ILE A 1 86 ? 5.331 -3.821 -0.981 1.0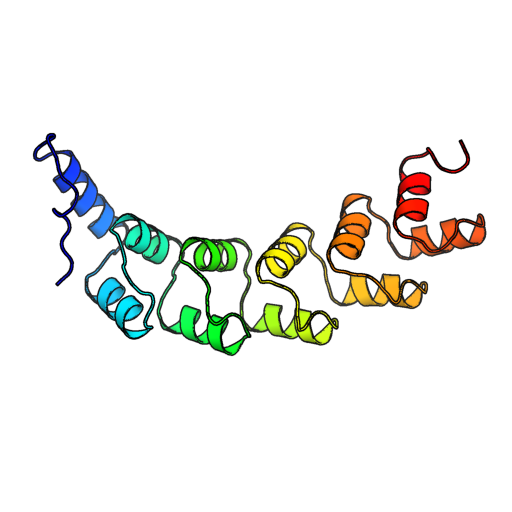0 95.75 86 ILE A CA 1
ATOM 664 C C . ILE A 1 86 ? 5.924 -4.920 -1.857 1.00 95.75 86 ILE A C 1
ATOM 666 O O . ILE A 1 86 ? 6.280 -4.686 -3.009 1.00 95.75 86 ILE A O 1
ATOM 670 N N . ASP A 1 87 ? 6.068 -6.098 -1.269 1.00 93.69 87 ASP A N 1
ATOM 671 C CA . ASP A 1 87 ? 6.570 -7.321 -1.890 1.00 93.69 87 ASP A CA 1
ATOM 672 C C . ASP A 1 87 ? 5.532 -8.448 -1.734 1.00 93.69 87 ASP A C 1
ATOM 674 O O . ASP A 1 87 ? 4.463 -8.249 -1.134 1.00 93.69 87 ASP A O 1
ATOM 678 N N . ALA A 1 88 ? 5.833 -9.649 -2.239 1.00 91.94 88 ALA A N 1
ATOM 679 C CA . ALA A 1 88 ? 4.950 -10.802 -2.056 1.00 91.94 88 ALA A CA 1
ATOM 680 C C . ALA A 1 88 ? 4.712 -11.141 -0.580 1.00 91.94 88 ALA A C 1
ATOM 682 O O . ALA A 1 88 ? 3.655 -11.662 -0.219 1.00 91.94 88 ALA A O 1
ATOM 683 N N . GLY A 1 89 ? 5.692 -10.866 0.285 1.00 93.62 89 GLY A N 1
ATOM 684 C CA . GLY A 1 89 ? 5.579 -11.080 1.724 1.00 93.62 89 GLY A CA 1
ATOM 685 C C . GLY A 1 89 ? 4.482 -10.213 2.332 1.00 93.62 89 GLY A C 1
ATOM 686 O O . GLY A 1 89 ? 3.615 -10.720 3.045 1.00 93.62 89 GLY A O 1
ATOM 687 N N . PHE A 1 90 ? 4.470 -8.922 2.005 1.00 94.50 90 PHE A N 1
ATOM 688 C CA . PHE A 1 90 ? 3.434 -8.006 2.462 1.00 94.50 90 PHE A CA 1
ATOM 689 C C . PHE A 1 90 ? 2.065 -8.338 1.872 1.00 94.50 90 PHE A C 1
ATOM 691 O O . PHE A 1 90 ? 1.086 -8.363 2.611 1.00 94.50 90 PHE A O 1
ATOM 698 N N . ALA A 1 91 ? 1.987 -8.666 0.580 1.00 93.50 91 ALA A N 1
ATOM 699 C CA . ALA A 1 91 ? 0.731 -9.098 -0.034 1.00 93.50 91 ALA A CA 1
ATOM 700 C C . ALA A 1 91 ? 0.133 -10.321 0.690 1.00 93.50 91 ALA A C 1
ATOM 702 O O . ALA A 1 91 ? -1.050 -10.334 1.028 1.00 93.50 91 ALA A O 1
ATOM 703 N N . LYS A 1 92 ? 0.963 -11.313 1.044 1.00 92.19 92 LYS A N 1
ATOM 704 C CA . LYS A 1 92 ? 0.538 -12.471 1.851 1.00 92.19 92 LYS A CA 1
ATOM 705 C C . LYS A 1 92 ? 0.078 -12.084 3.256 1.00 92.19 92 LYS A C 1
ATOM 707 O O . LYS A 1 92 ? -0.888 -12.659 3.750 1.00 92.19 92 LYS A O 1
ATOM 712 N N . GLN A 1 93 ? 0.740 -11.123 3.902 1.00 93.38 93 GLN A N 1
ATOM 713 C CA . GLN A 1 93 ? 0.286 -10.605 5.198 1.00 93.38 93 GLN A CA 1
ATOM 714 C C . GLN A 1 93 ? -1.094 -9.955 5.077 1.00 93.38 93 GLN A C 1
ATOM 716 O O . GLN A 1 93 ? -1.941 -10.172 5.933 1.00 93.38 93 GLN A O 1
ATOM 721 N N . VAL A 1 94 ? -1.341 -9.202 4.006 1.00 93.94 94 VAL A N 1
ATOM 722 C CA . VAL A 1 94 ? -2.632 -8.552 3.737 1.00 93.94 94 VAL A CA 1
ATOM 723 C C . VAL A 1 94 ? -3.742 -9.584 3.543 1.00 93.94 94 VAL A C 1
ATOM 725 O O . VAL A 1 94 ? -4.786 -9.485 4.189 1.00 93.94 94 VAL A O 1
ATOM 728 N N . VAL A 1 95 ? -3.472 -10.656 2.798 1.00 92.12 95 VAL A N 1
ATOM 729 C CA . VAL A 1 95 ? -4.375 -11.816 2.700 1.00 92.12 95 VAL A CA 1
ATOM 730 C C . VAL A 1 95 ? -4.631 -12.445 4.076 1.00 92.12 95 VAL A C 1
ATOM 732 O O . VAL A 1 95 ? -5.781 -12.668 4.442 1.00 92.12 95 VAL A O 1
ATOM 735 N N . ALA A 1 96 ? -3.589 -12.681 4.881 1.00 91.62 96 ALA A N 1
ATOM 736 C CA . ALA A 1 96 ? -3.726 -13.260 6.224 1.00 91.62 96 ALA A CA 1
ATOM 737 C C . ALA A 1 96 ? -4.511 -12.360 7.195 1.00 91.62 96 ALA A C 1
ATOM 739 O O . ALA A 1 96 ? -5.145 -12.846 8.130 1.00 91.62 96 ALA A O 1
ATOM 740 N N . MET A 1 97 ? -4.497 -11.047 6.962 1.00 91.12 97 MET A N 1
ATOM 741 C CA . MET A 1 97 ? -5.304 -10.080 7.698 1.00 91.12 97 MET A CA 1
ATOM 742 C C . MET A 1 97 ? -6.781 -10.084 7.267 1.00 91.12 97 MET A C 1
ATOM 744 O O . MET A 1 97 ? -7.600 -9.498 7.974 1.00 91.12 97 MET A O 1
ATOM 748 N N . GLY A 1 98 ? -7.149 -10.780 6.186 1.00 91.25 98 GLY A N 1
ATOM 749 C CA . GLY A 1 98 ? -8.518 -10.868 5.662 1.00 91.25 98 GLY A CA 1
ATOM 750 C C . GLY A 1 98 ? -8.844 -9.839 4.576 1.00 91.25 98 GLY A C 1
ATOM 751 O O . GLY A 1 98 ? -10.013 -9.540 4.368 1.00 91.25 98 GLY A O 1
ATOM 752 N N . PHE A 1 99 ? -7.821 -9.287 3.919 1.00 93.31 99 PHE A N 1
ATOM 753 C CA . PHE A 1 99 ? -7.924 -8.248 2.887 1.00 93.31 99 PHE A CA 1
ATOM 754 C C . PHE A 1 99 ? -7.503 -8.781 1.506 1.00 93.31 99 PHE A C 1
ATOM 756 O O . PHE A 1 99 ? -6.781 -8.128 0.758 1.00 93.31 99 PHE A O 1
ATOM 763 N N . ASP A 1 100 ? -7.908 -10.007 1.166 1.00 90.25 100 ASP A N 1
ATOM 764 C CA . ASP A 1 100 ? -7.444 -10.735 -0.026 1.00 90.25 100 ASP A CA 1
ATOM 765 C C . ASP A 1 100 ? -7.903 -10.135 -1.363 1.00 90.25 100 ASP A C 1
ATOM 767 O O . ASP A 1 100 ? -7.281 -10.387 -2.393 1.00 90.25 100 ASP A O 1
ATOM 771 N N . LYS A 1 101 ? -8.971 -9.332 -1.353 1.00 89.00 101 LYS A N 1
ATOM 772 C CA . LYS A 1 101 ? -9.569 -8.720 -2.554 1.00 89.00 101 LYS A CA 1
ATOM 773 C C . LYS A 1 101 ? -9.261 -7.236 -2.703 1.00 89.00 101 LYS A C 1
ATOM 775 O O . LYS A 1 101 ? -9.841 -6.572 -3.560 1.00 89.00 101 LYS A O 1
ATOM 780 N N . GLU A 1 102 ? -8.383 -6.715 -1.859 1.00 94.12 102 GLU A N 1
ATOM 781 C CA . GLU A 1 102 ? -8.058 -5.301 -1.861 1.00 94.12 102 GLU A CA 1
ATOM 782 C C . GLU A 1 102 ? -7.241 -4.911 -3.101 1.00 94.12 102 GLU A C 1
ATOM 784 O O . GLU A 1 102 ? -6.305 -5.623 -3.483 1.00 94.12 102 GLU A O 1
ATOM 789 N N . PRO A 1 103 ? -7.556 -3.771 -3.744 1.00 95.06 103 PRO A N 1
ATOM 790 C CA . PRO A 1 103 ? -6.745 -3.263 -4.836 1.00 95.06 103 PRO A CA 1
ATOM 791 C C . PRO A 1 103 ? -5.341 -2.896 -4.342 1.00 95.06 103 PRO A C 1
ATOM 793 O O . PRO A 1 103 ? -5.119 -2.598 -3.169 1.00 95.06 103 PRO A O 1
ATOM 796 N N . PHE A 1 104 ? -4.378 -2.841 -5.263 1.00 95.56 104 PHE A N 1
ATOM 797 C CA . PHE A 1 104 ? -2.990 -2.495 -4.939 1.00 95.56 104 PHE A CA 1
ATOM 798 C C . PHE A 1 104 ? -2.865 -1.164 -4.172 1.00 95.56 104 PHE A C 1
ATOM 800 O O . PHE A 1 104 ? -2.078 -1.053 -3.231 1.00 95.56 104 PHE A O 1
ATOM 807 N N . GLU A 1 105 ? -3.697 -0.174 -4.505 1.00 95.44 105 GLU A N 1
ATOM 808 C CA . GLU A 1 105 ? -3.691 1.127 -3.831 1.00 95.44 105 GLU A CA 1
ATOM 809 C C . GLU A 1 105 ? -4.043 1.017 -2.332 1.00 95.44 105 GLU A C 1
ATOM 811 O O . GLU A 1 105 ? -3.523 1.777 -1.513 1.00 95.44 105 GLU A O 1
ATOM 816 N N . SER A 1 106 ? -4.856 0.033 -1.932 1.00 95.75 106 SER A N 1
ATOM 817 C CA . SER A 1 106 ? -5.131 -0.255 -0.520 1.00 95.75 106 SER A CA 1
ATOM 818 C C . SER A 1 106 ? -3.875 -0.744 0.206 1.00 95.75 106 SER A C 1
ATOM 820 O O . SER A 1 106 ? -3.586 -0.281 1.309 1.00 95.75 106 SER A O 1
ATOM 822 N N . LEU A 1 107 ? -3.053 -1.592 -0.424 1.00 96.19 107 LEU A N 1
ATOM 823 C CA . LEU A 1 107 ? -1.776 -2.044 0.150 1.00 96.19 107 LEU A CA 1
ATOM 824 C C . LEU A 1 107 ? -0.806 -0.871 0.340 1.00 96.19 107 LEU A C 1
ATOM 826 O O . LEU A 1 107 ? -0.107 -0.797 1.356 1.00 96.19 107 LEU A O 1
ATOM 830 N N . VAL A 1 108 ? -0.798 0.071 -0.606 1.00 96.00 108 VAL A N 1
ATOM 831 C CA . VAL A 1 108 ? -0.037 1.323 -0.496 1.00 96.00 108 VAL A CA 1
ATOM 832 C C . VAL A 1 108 ? -0.488 2.122 0.724 1.00 96.00 108 VAL A C 1
ATOM 834 O O . VAL A 1 108 ? 0.350 2.472 1.561 1.00 96.00 108 VAL A O 1
ATOM 837 N N . LYS A 1 109 ? -1.799 2.338 0.904 1.00 95.88 109 LYS A N 1
ATOM 838 C CA . LYS A 1 109 ? -2.337 3.010 2.102 1.00 95.88 109 LYS A CA 1
ATOM 839 C C . LYS A 1 109 ? -1.929 2.276 3.382 1.00 95.88 109 LYS A C 1
ATOM 841 O O . LYS A 1 109 ? -1.445 2.908 4.322 1.00 95.88 109 LYS A O 1
ATOM 846 N N . MET A 1 110 ? -2.048 0.948 3.415 1.00 95.75 110 MET A N 1
ATOM 847 C CA . MET A 1 110 ? -1.663 0.144 4.578 1.00 95.75 110 MET A CA 1
ATOM 848 C C . MET A 1 110 ? -0.188 0.310 4.942 1.00 95.75 110 MET A C 1
ATOM 850 O O . MET A 1 110 ? 0.133 0.456 6.124 1.00 95.75 110 MET A O 1
ATOM 854 N N . ARG A 1 111 ? 0.716 0.367 3.957 1.00 94.69 111 ARG A N 1
ATOM 855 C CA . ARG A 1 111 ? 2.134 0.660 4.211 1.00 94.69 111 ARG A CA 1
ATOM 856 C C . ARG A 1 111 ? 2.363 2.077 4.721 1.00 94.69 111 ARG A C 1
ATOM 858 O O . ARG A 1 111 ? 3.073 2.237 5.715 1.00 94.69 111 ARG A O 1
ATOM 865 N N . ILE A 1 112 ? 1.751 3.084 4.096 1.00 94.56 112 ILE A N 1
ATOM 866 C CA . ILE A 1 112 ? 1.899 4.497 4.486 1.00 94.56 112 ILE A CA 1
ATOM 867 C C . ILE A 1 112 ? 1.468 4.709 5.942 1.00 94.56 112 ILE A C 1
ATOM 869 O O . ILE A 1 112 ? 2.207 5.299 6.733 1.00 94.56 112 ILE A O 1
ATOM 873 N N . PHE A 1 113 ? 0.312 4.166 6.327 1.00 94.75 113 PHE A N 1
ATOM 874 C CA . PHE A 1 113 ? -0.238 4.297 7.682 1.00 94.75 113 PHE A CA 1
ATOM 875 C C . PHE A 1 113 ? 0.261 3.223 8.660 1.00 94.75 113 PHE A C 1
ATOM 877 O O . PHE A 1 113 ? -0.215 3.134 9.798 1.00 94.75 113 PHE A O 1
ATOM 884 N N . LYS A 1 114 ? 1.262 2.434 8.240 1.00 93.19 114 LYS A N 1
ATOM 885 C CA . LYS A 1 114 ? 1.910 1.383 9.035 1.00 93.19 114 LYS A CA 1
ATOM 886 C C . LYS A 1 114 ? 0.884 0.452 9.684 1.00 93.19 114 LYS A C 1
ATOM 888 O O . LYS A 1 114 ? 0.948 0.219 10.891 1.00 93.19 114 LYS A O 1
ATOM 893 N N . ILE A 1 115 ? -0.095 -0.009 8.915 1.00 94.19 115 ILE A N 1
ATOM 894 C CA . ILE A 1 115 ? -1.066 -1.006 9.365 1.00 94.19 115 ILE A CA 1
ATOM 895 C C . ILE A 1 115 ? -0.335 -2.343 9.502 1.00 94.19 115 ILE A C 1
ATOM 897 O O . ILE A 1 115 ? 0.366 -2.766 8.582 1.00 94.19 115 ILE A O 1
ATOM 901 N N . THR A 1 116 ? -0.477 -2.982 10.662 1.00 92.69 116 THR A N 1
ATOM 902 C CA . THR A 1 116 ? 0.161 -4.267 10.964 1.00 92.69 116 THR A CA 1
ATOM 903 C C . THR A 1 116 ? -0.882 -5.312 11.372 1.00 92.69 116 THR A C 1
ATOM 905 O O . THR A 1 116 ? -1.972 -4.937 11.824 1.00 92.69 116 THR A O 1
ATOM 908 N N . PRO A 1 117 ? -0.567 -6.616 11.252 1.00 92.56 117 PRO A N 1
ATOM 909 C CA . PRO A 1 117 ? -1.451 -7.684 11.720 1.00 92.56 117 PRO A CA 1
ATOM 910 C C . PRO A 1 117 ? -1.803 -7.563 13.206 1.00 92.56 117 PRO A C 1
ATOM 912 O O . PRO A 1 117 ? -2.933 -7.857 13.602 1.00 92.56 117 PRO A O 1
ATOM 915 N N . GLU A 1 118 ? -0.866 -7.081 14.025 1.00 93.88 118 GLU A N 1
ATOM 916 C CA . GLU A 1 118 ? -1.065 -6.874 15.462 1.00 93.88 118 GLU A CA 1
ATOM 917 C C . GLU A 1 118 ? -2.113 -5.793 15.711 1.00 93.88 118 GLU A C 1
ATOM 919 O O . GLU A 1 118 ? -3.023 -6.012 16.504 1.0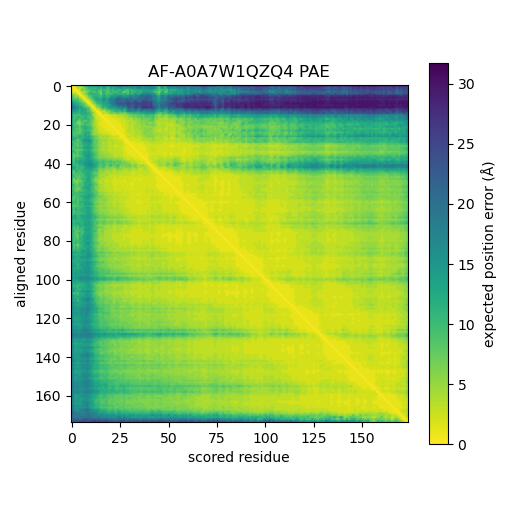0 93.88 118 GLU A O 1
ATOM 924 N N . PHE A 1 119 ? -2.045 -4.670 14.986 1.00 94.81 119 PHE A N 1
ATOM 925 C CA . PHE A 1 119 ? -3.040 -3.603 15.102 1.00 94.81 119 PHE A CA 1
ATOM 926 C C . PHE A 1 119 ? -4.435 -4.077 14.687 1.00 94.81 119 PHE A C 1
ATOM 928 O O . PHE A 1 119 ? -5.418 -3.790 15.363 1.00 94.81 119 PHE A O 1
ATOM 935 N N . ILE A 1 120 ? -4.533 -4.837 13.594 1.00 94.62 120 ILE A N 1
ATOM 936 C CA . ILE A 1 120 ? -5.816 -5.387 13.138 1.00 94.62 120 ILE A CA 1
ATOM 937 C C . ILE A 1 120 ? -6.387 -6.373 14.160 1.00 94.62 120 ILE A C 1
ATOM 939 O O . ILE A 1 120 ? -7.584 -6.357 14.440 1.00 94.62 120 ILE A O 1
ATOM 943 N N . THR A 1 121 ? -5.538 -7.204 14.759 1.00 94.00 121 THR A N 1
ATOM 944 C CA . THR A 1 121 ? -5.949 -8.129 15.823 1.00 94.00 121 THR A CA 1
ATOM 945 C C . THR A 1 121 ? -6.397 -7.372 17.074 1.00 94.00 121 THR A C 1
ATOM 947 O O . THR A 1 121 ? -7.423 -7.707 17.659 1.00 94.00 121 THR A O 1
ATOM 950 N N . GLU A 1 122 ? -5.674 -6.322 17.459 1.00 95.25 122 GLU A N 1
ATOM 951 C CA . GLU A 1 122 ? -6.002 -5.455 18.592 1.00 95.25 122 GLU A CA 1
ATOM 952 C C . GLU A 1 122 ? -7.398 -4.832 18.448 1.00 95.25 122 GLU A C 1
ATOM 954 O O . GLU A 1 122 ? -8.230 -4.988 19.342 1.00 95.25 122 GLU A O 1
ATOM 959 N N . VAL A 1 123 ? -7.697 -4.190 17.313 1.00 95.12 123 VAL A N 1
ATOM 960 C CA . VAL A 1 123 ? -9.011 -3.555 17.099 1.00 95.12 123 VAL A CA 1
ATOM 961 C C . VAL A 1 123 ? -10.144 -4.583 17.000 1.00 95.12 123 VAL A C 1
ATOM 963 O O . VAL A 1 123 ? -11.237 -4.346 17.519 1.00 95.12 123 VAL A O 1
ATOM 966 N N . ARG A 1 124 ? -9.879 -5.761 16.414 1.00 94.38 124 ARG A N 1
ATOM 967 C CA . ARG A 1 124 ? -10.843 -6.872 16.346 1.00 94.38 124 ARG A CA 1
ATOM 968 C C . ARG A 1 124 ? -11.155 -7.459 17.718 1.00 94.38 124 ARG A C 1
ATOM 970 O O . ARG A 1 124 ? -12.318 -7.750 17.990 1.00 94.38 124 ARG A O 1
ATOM 977 N N . ASN A 1 125 ? -10.159 -7.583 18.595 1.00 94.81 125 ASN A N 1
ATOM 978 C CA . ASN A 1 125 ? -10.352 -8.024 19.981 1.00 94.81 125 ASN A CA 1
ATOM 979 C C . ASN A 1 125 ? -11.219 -7.041 20.774 1.00 94.81 125 ASN A C 1
ATOM 981 O O . ASN A 1 125 ? -11.961 -7.439 21.670 1.00 94.81 125 ASN A O 1
ATOM 985 N N . GLU A 1 126 ? -11.186 -5.765 20.400 1.00 94.69 126 GLU A N 1
ATOM 986 C CA . GLU A 1 126 ? -12.086 -4.749 20.927 1.00 94.69 126 GLU A CA 1
ATOM 987 C C . GLU A 1 126 ? -13.451 -4.728 20.195 1.00 94.69 126 GLU A C 1
ATOM 989 O O . GLU A 1 126 ? -14.263 -3.831 20.401 1.00 94.69 126 GLU A O 1
ATOM 994 N N . GLY A 1 127 ? -13.791 -5.743 19.402 1.00 91.50 127 GLY A N 1
ATOM 995 C CA . GLY A 1 127 ? -15.128 -5.932 18.830 1.00 91.50 127 GLY A CA 1
ATOM 996 C C . GLY A 1 127 ? -15.384 -5.228 17.496 1.00 91.50 127 GLY A C 1
ATOM 997 O O . GLY A 1 127 ? -16.461 -5.409 16.930 1.00 91.50 127 GLY A O 1
ATOM 998 N N . LEU A 1 128 ? -14.411 -4.489 16.951 1.00 93.38 128 LEU A N 1
ATOM 999 C CA . LEU A 1 128 ? -14.486 -3.945 15.591 1.00 93.38 128 LEU A CA 1
ATOM 1000 C C . LEU A 1 128 ? -14.084 -5.026 14.578 1.00 93.38 128 LEU A C 1
ATOM 1002 O O . LEU A 1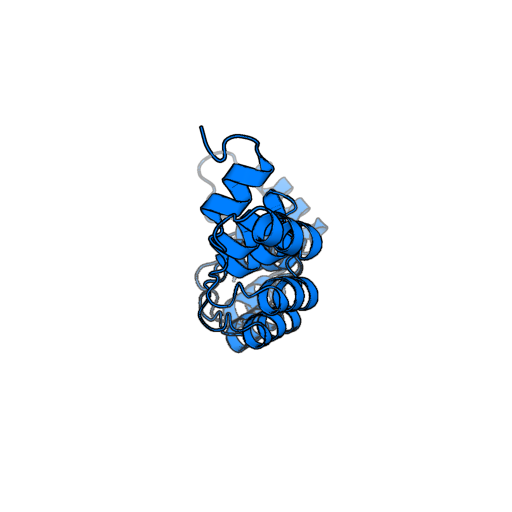 128 ? -12.923 -5.145 14.191 1.00 93.38 128 LEU A O 1
ATOM 1006 N N . THR A 1 129 ? -15.042 -5.866 14.192 1.00 88.38 129 THR A N 1
ATOM 1007 C CA . THR A 1 129 ? -14.778 -7.061 13.371 1.00 88.38 129 THR A CA 1
ATOM 1008 C C . THR A 1 129 ? -15.025 -6.864 11.879 1.00 88.38 129 THR A C 1
ATOM 1010 O O . THR A 1 129 ? -14.363 -7.515 11.073 1.00 88.38 129 THR A O 1
ATOM 1013 N N . ASN A 1 130 ? -15.919 -5.948 11.506 1.00 88.31 130 ASN A N 1
ATOM 1014 C CA . ASN A 1 130 ? -16.280 -5.653 10.120 1.00 88.31 130 ASN A CA 1
ATOM 1015 C C . ASN A 1 130 ? -15.702 -4.296 9.690 1.00 88.31 130 ASN A C 1
ATOM 1017 O O . ASN A 1 130 ? -16.430 -3.310 9.632 1.00 88.31 130 ASN A O 1
ATOM 1021 N N . LEU A 1 131 ? -14.384 -4.252 9.476 1.00 92.00 131 LEU A N 1
ATOM 1022 C CA . LEU A 1 131 ? -13.659 -3.054 9.047 1.00 92.00 131 LEU A CA 1
ATOM 1023 C C . LEU A 1 131 ? -13.113 -3.256 7.634 1.00 92.00 131 LEU A C 1
ATOM 1025 O O . LEU A 1 131 ? -12.461 -4.273 7.377 1.00 92.00 131 LEU A O 1
ATOM 1029 N N . ASP A 1 132 ? -13.333 -2.277 6.762 1.00 94.12 132 ASP A N 1
ATOM 1030 C CA . ASP A 1 132 ? -12.607 -2.161 5.498 1.00 94.12 132 ASP A CA 1
ATOM 1031 C C . ASP A 1 132 ? -11.223 -1.506 5.711 1.00 94.12 132 ASP A C 1
ATOM 1033 O O . ASP A 1 132 ? -10.834 -1.138 6.830 1.00 94.12 132 ASP A O 1
ATOM 1037 N N . VAL A 1 133 ? -10.421 -1.414 4.647 1.00 94.69 133 VAL A N 1
ATOM 1038 C CA . VAL A 1 133 ? -9.081 -0.813 4.737 1.00 94.69 133 VAL A CA 1
ATOM 1039 C C . VAL A 1 133 ? -9.169 0.668 5.095 1.00 94.69 133 VAL A C 1
ATOM 1041 O O . VAL A 1 133 ? -8.378 1.143 5.914 1.00 94.69 133 VAL A O 1
ATOM 1044 N N . GLU A 1 134 ? -10.115 1.398 4.512 1.00 95.12 134 GLU A N 1
ATOM 1045 C CA . GLU A 1 134 ? -10.370 2.812 4.777 1.00 95.12 134 GLU A CA 1
ATOM 1046 C C . GLU A 1 134 ? -10.616 3.070 6.263 1.00 95.12 134 GLU A C 1
ATOM 1048 O O . GLU A 1 134 ? -10.038 3.997 6.833 1.00 95.12 134 GLU A O 1
ATOM 1053 N N . ASP A 1 135 ? -11.407 2.230 6.912 1.00 95.75 135 ASP A N 1
ATOM 1054 C CA . ASP A 1 135 ? -11.712 2.304 8.328 1.00 95.75 135 ASP A CA 1
ATOM 1055 C C . ASP A 1 135 ? -10.483 2.045 9.194 1.00 95.75 135 ASP A C 1
ATOM 1057 O O . ASP A 1 135 ? -10.185 2.827 10.100 1.00 95.75 135 ASP A O 1
ATOM 1061 N N . ILE A 1 136 ? -9.694 1.015 8.889 1.00 95.56 136 ILE A N 1
ATOM 1062 C CA . ILE A 1 136 ? -8.448 0.736 9.624 1.00 95.56 136 ILE A CA 1
ATOM 1063 C C . ILE A 1 136 ? -7.458 1.890 9.453 1.00 95.56 136 ILE A C 1
ATOM 1065 O O . ILE A 1 136 ? -6.797 2.304 10.413 1.00 95.56 136 ILE A O 1
ATOM 1069 N N . VAL A 1 137 ? -7.378 2.452 8.247 1.00 95.81 137 VAL A N 1
ATOM 1070 C CA . VAL A 1 137 ? -6.580 3.643 7.956 1.00 95.81 137 VAL A CA 1
ATOM 1071 C C . VAL A 1 137 ? -7.066 4.833 8.785 1.00 95.81 137 VAL A C 1
ATOM 1073 O O . VAL A 1 137 ? -6.238 5.483 9.429 1.00 95.81 137 VAL A O 1
ATOM 1076 N N . LYS A 1 138 ? -8.379 5.098 8.851 1.00 96.38 138 LYS A N 1
ATOM 1077 C CA . LYS A 1 138 ? -8.947 6.157 9.707 1.00 96.38 138 LYS A CA 1
ATOM 1078 C C . LYS A 1 138 ? -8.543 5.947 11.167 1.00 96.38 138 LYS A C 1
ATOM 1080 O O . LYS A 1 138 ? -8.039 6.883 11.791 1.00 96.38 138 LYS A O 1
ATOM 1085 N N . LEU A 1 139 ? -8.691 4.733 11.707 1.00 96.44 139 LEU A N 1
ATOM 1086 C CA . LEU A 1 139 ? -8.302 4.431 13.090 1.00 96.44 139 LEU A CA 1
ATOM 1087 C C . LEU A 1 139 ? -6.818 4.760 13.336 1.00 96.44 139 LEU A C 1
ATOM 1089 O O . LEU A 1 139 ? -6.489 5.403 14.336 1.00 96.44 139 LEU A O 1
ATOM 1093 N N . ARG A 1 140 ? -5.919 4.427 12.396 1.00 95.44 140 ARG A N 1
ATOM 1094 C CA . ARG A 1 140 ? -4.492 4.795 12.491 1.00 95.44 140 ARG A CA 1
ATOM 1095 C C . ARG A 1 140 ? -4.254 6.299 12.431 1.00 95.44 140 ARG A C 1
ATOM 1097 O O . ARG A 1 140 ? -3.491 6.809 13.251 1.00 95.44 140 ARG A O 1
ATOM 1104 N N . ILE A 1 141 ? -4.902 7.011 11.508 1.00 95.62 141 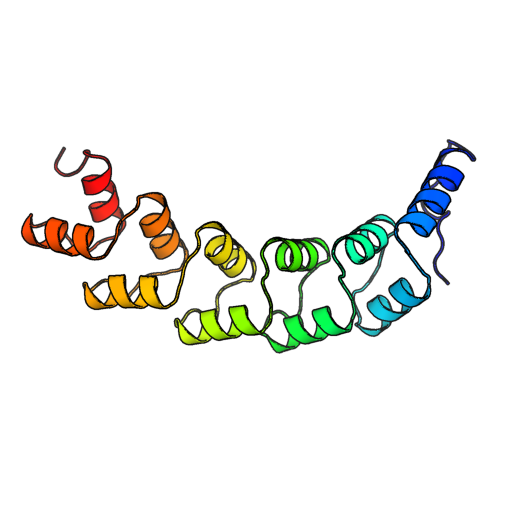ILE A N 1
ATOM 1105 C CA . ILE A 1 141 ? -4.769 8.470 11.356 1.00 95.62 141 ILE A CA 1
ATOM 1106 C C . ILE A 1 141 ? -5.136 9.183 12.661 1.00 95.62 141 ILE A C 1
ATOM 1108 O O . ILE A 1 141 ? -4.387 10.036 13.140 1.00 95.62 141 ILE A O 1
ATOM 1112 N N . PHE A 1 142 ? -6.251 8.790 13.278 1.00 95.88 142 PHE A N 1
ATOM 1113 C CA . PHE A 1 142 ? -6.733 9.392 14.522 1.00 95.88 142 PHE A CA 1
ATOM 1114 C C . PHE A 1 142 ? -6.084 8.806 15.784 1.00 95.88 142 PHE A C 1
ATOM 1116 O O . PHE A 1 142 ? -6.432 9.206 16.900 1.00 95.88 142 PHE A O 1
ATOM 1123 N N . LYS A 1 143 ? -5.102 7.904 15.634 1.00 95.00 143 LYS A N 1
ATOM 1124 C CA . LYS A 1 143 ? -4.432 7.207 16.742 1.00 95.00 143 LYS A CA 1
ATOM 1125 C C . LYS A 1 143 ? -5.454 6.582 17.698 1.00 95.00 143 LYS A C 1
ATOM 1127 O O . LYS A 1 143 ? -5.403 6.840 18.903 1.00 95.00 143 LYS A O 1
ATOM 1132 N N . ILE A 1 144 ? -6.424 5.872 17.133 1.00 96.25 144 ILE A N 1
ATOM 1133 C CA . ILE A 1 144 ? -7.417 5.083 17.855 1.00 96.25 144 ILE A CA 1
ATOM 1134 C C . ILE A 1 144 ? -6.849 3.670 17.977 1.00 96.25 144 ILE A C 1
ATOM 1136 O O . ILE A 1 144 ? -6.759 2.941 16.991 1.00 96.25 144 ILE A O 1
ATOM 1140 N N . ASP A 1 145 ? -6.415 3.333 19.184 1.00 95.31 145 ASP A N 1
ATOM 1141 C CA . ASP A 1 145 ? -5.897 2.023 19.570 1.00 95.31 145 ASP A CA 1
ATOM 1142 C C . ASP A 1 145 ? -6.926 1.262 20.421 1.00 95.31 145 ASP A C 1
ATOM 1144 O O . ASP A 1 145 ? -8.016 1.766 20.721 1.00 95.31 145 ASP A O 1
ATOM 1148 N N . GLY A 1 146 ? -6.600 0.033 20.813 1.00 95.06 146 GLY A N 1
ATOM 1149 C CA . GLY A 1 146 ? -7.500 -0.803 21.596 1.00 95.06 146 GLY A CA 1
ATOM 1150 C C . GLY A 1 146 ? -7.826 -0.206 22.965 1.00 95.06 146 GLY A C 1
ATOM 1151 O O . GLY A 1 146 ? -8.962 -0.304 23.432 1.00 95.06 146 GLY A O 1
ATOM 1152 N N . ALA A 1 147 ? -6.872 0.498 23.581 1.00 95.69 147 ALA A N 1
ATOM 1153 C CA . ALA A 1 147 ? -7.094 1.199 24.843 1.00 95.69 147 ALA A CA 1
ATOM 1154 C C . ALA A 1 147 ? -8.139 2.318 24.693 1.00 95.69 147 ALA A C 1
ATOM 1156 O O . ALA A 1 147 ? -9.056 2.421 25.514 1.00 95.69 147 ALA A O 1
ATOM 1157 N N . PHE A 1 148 ? -8.052 3.115 23.624 1.00 96.62 148 PHE A N 1
ATOM 1158 C CA . PHE A 1 148 ? -9.050 4.134 23.316 1.00 96.62 148 PHE A CA 1
ATOM 1159 C C . PHE A 1 148 ? -10.420 3.517 23.036 1.00 96.62 148 PHE A C 1
ATOM 1161 O O . PHE A 1 148 ? -11.417 4.010 23.560 1.00 96.62 148 PHE A O 1
ATOM 1168 N N . ILE A 1 149 ? -10.488 2.440 22.246 1.00 96.62 149 ILE A N 1
ATOM 1169 C CA . ILE A 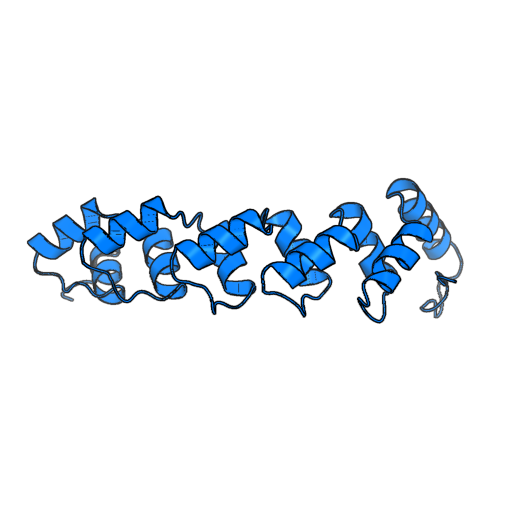1 149 ? -11.757 1.767 21.927 1.00 96.62 149 ILE A CA 1
ATOM 1170 C C . ILE A 1 149 ? -12.421 1.247 23.207 1.00 96.62 149 ILE A C 1
ATOM 1172 O O . ILE A 1 149 ? -13.618 1.454 23.413 1.00 96.62 149 ILE A O 1
ATOM 1176 N N . ARG A 1 150 ? -11.646 0.634 24.108 1.00 95.81 150 ARG A N 1
ATOM 1177 C CA . ARG A 1 150 ? -12.139 0.152 25.404 1.00 95.81 150 ARG A CA 1
ATOM 1178 C C . ARG A 1 150 ? -12.707 1.279 26.257 1.00 95.81 150 ARG A C 1
ATOM 1180 O O . ARG A 1 150 ? -13.800 1.130 26.802 1.00 95.81 150 ARG A O 1
ATOM 1187 N N . GLN A 1 151 ? -11.995 2.402 26.344 1.00 95.31 151 GLN A N 1
ATOM 1188 C CA . GLN A 1 151 ? -12.464 3.569 27.088 1.00 95.31 151 GLN A CA 1
ATOM 1189 C C . GLN A 1 151 ? -13.722 4.169 26.456 1.00 95.31 151 GLN A C 1
ATOM 1191 O O . GLN A 1 151 ? -14.693 4.437 27.154 1.00 95.31 151 GLN A O 1
ATOM 1196 N N . ALA A 1 152 ? -13.742 4.339 25.133 1.00 95.19 152 ALA A N 1
ATOM 1197 C CA . ALA A 1 152 ? -14.897 4.871 24.419 1.00 95.19 152 ALA A CA 1
ATOM 1198 C C . ALA A 1 152 ? -16.140 3.992 24.630 1.00 95.19 152 ALA A C 1
ATOM 1200 O O . ALA A 1 152 ? -17.226 4.512 24.877 1.00 95.19 152 ALA A O 1
ATOM 1201 N N . ARG A 1 153 ? -15.973 2.665 24.628 1.00 94.44 153 ARG A N 1
ATOM 1202 C CA . ARG A 1 153 ? -17.050 1.720 24.947 1.00 94.44 153 ARG A CA 1
ATOM 1203 C C . ARG A 1 153 ? -17.558 1.881 26.380 1.00 94.44 153 ARG A C 1
ATOM 1205 O O . ARG A 1 153 ? -18.766 1.865 26.592 1.00 94.44 153 ARG A O 1
ATOM 1212 N N . ALA A 1 154 ? -16.656 2.038 27.353 1.00 94.94 154 ALA A N 1
ATOM 1213 C CA . ALA A 1 154 ? -17.020 2.272 28.754 1.00 94.94 154 ALA A CA 1
ATOM 1214 C C . ALA A 1 154 ? -17.786 3.595 28.939 1.00 94.94 154 ALA A C 1
ATOM 1216 O O . ALA A 1 154 ? -18.709 3.666 29.745 1.00 94.94 154 ALA A O 1
ATOM 1217 N N . ASP A 1 155 ? -17.461 4.605 28.129 1.00 93.88 155 ASP A N 1
ATOM 1218 C CA . ASP A 1 155 ? -18.164 5.890 28.061 1.00 93.88 155 ASP A CA 1
ATOM 1219 C C . ASP A 1 155 ? -19.503 5.818 27.286 1.00 93.88 155 ASP A C 1
ATOM 1221 O O . ASP A 1 155 ? -20.156 6.845 27.089 1.00 93.88 155 ASP A O 1
ATOM 1225 N N . GLY A 1 156 ? -19.909 4.638 26.801 1.00 93.00 156 GLY A N 1
ATOM 1226 C CA . GLY A 1 156 ? -21.154 4.432 26.054 1.00 93.00 156 GLY A CA 1
ATOM 1227 C C . GLY A 1 156 ? -21.109 4.858 24.581 1.00 93.00 156 GLY A C 1
ATOM 1228 O O . GLY A 1 156 ? -22.160 5.004 23.957 1.00 93.00 156 GLY A O 1
ATOM 1229 N N . VAL A 1 157 ? -19.922 5.072 24.005 1.00 94.25 157 VAL A N 1
ATOM 1230 C CA . VAL A 1 157 ? -19.772 5.368 22.572 1.00 94.25 157 VAL A CA 1
ATOM 1231 C C . VAL A 1 157 ? -20.022 4.084 21.761 1.00 94.25 157 VAL A C 1
ATOM 1233 O O . VAL A 1 157 ? -19.397 3.060 22.052 1.00 94.25 157 VAL A O 1
ATOM 1236 N N . PRO A 1 158 ? -20.893 4.111 20.733 1.00 92.69 158 PRO A N 1
ATOM 1237 C CA . PRO A 1 158 ? -21.070 2.999 19.807 1.00 92.69 158 PRO A CA 1
ATOM 1238 C C . PRO A 1 158 ? -19.755 2.612 19.125 1.00 92.69 158 PRO A C 1
ATOM 1240 O O . PRO A 1 158 ? -18.948 3.475 18.773 1.00 92.69 158 PRO A O 1
ATOM 1243 N N . LEU A 1 159 ? -19.560 1.311 18.904 1.00 92.19 159 LEU A N 1
ATOM 1244 C CA . LEU A 1 159 ? -18.382 0.753 18.233 1.00 92.19 159 LEU A CA 1
ATOM 1245 C C . LEU A 1 159 ? -18.491 0.897 16.710 1.00 92.19 159 LEU A C 1
ATOM 1247 O O . LEU A 1 159 ? -18.519 -0.076 15.965 1.00 92.19 159 LEU A O 1
ATOM 1251 N N . GLU A 1 160 ? -18.560 2.146 16.279 1.00 93.44 160 GLU A N 1
ATOM 1252 C CA . GLU A 1 160 ? -18.581 2.588 14.891 1.00 93.44 160 GLU A CA 1
ATOM 1253 C C . GLU A 1 160 ? -17.381 3.513 14.683 1.00 93.44 160 GLU A C 1
ATOM 1255 O O . GLU A 1 160 ? -17.116 4.396 15.507 1.00 93.44 160 GLU A O 1
ATOM 1260 N N . VAL A 1 161 ? -16.649 3.330 13.586 1.00 94.75 161 VAL A N 1
ATOM 1261 C CA . VAL A 1 161 ? -15.392 4.048 13.323 1.00 94.75 161 VAL A CA 1
ATOM 1262 C C . VAL A 1 161 ? -15.614 5.557 13.347 1.00 94.75 161 VAL A C 1
ATOM 1264 O O . VAL A 1 161 ? -14.898 6.277 14.042 1.00 94.75 161 VAL A O 1
ATOM 1267 N N . GLU A 1 162 ? -16.663 6.041 12.688 1.00 94.75 162 GLU A N 1
ATOM 1268 C CA . GLU A 1 162 ? -17.042 7.453 12.667 1.00 94.75 162 GLU A CA 1
ATOM 1269 C C . GLU A 1 162 ? -17.291 7.998 14.076 1.00 94.75 162 GLU A C 1
ATOM 1271 O O . GLU A 1 162 ? -16.861 9.108 14.392 1.00 94.75 162 GLU A O 1
ATOM 1276 N N . LYS A 1 163 ? -17.947 7.231 14.952 1.00 95.19 163 LYS A N 1
ATOM 1277 C CA . LYS A 1 163 ? -18.261 7.671 16.319 1.00 95.19 163 LYS A CA 1
ATOM 1278 C C . LYS A 1 163 ? -17.025 7.696 17.206 1.00 95.19 163 LYS A C 1
ATOM 1280 O O . LYS A 1 163 ? -16.830 8.646 17.967 1.00 95.19 163 LYS A O 1
ATOM 1285 N N . LEU A 1 164 ? -16.145 6.710 17.055 1.00 95.69 164 LEU A N 1
ATOM 1286 C CA . LEU A 1 164 ? -14.846 6.684 17.725 1.00 95.69 164 LEU A CA 1
ATOM 1287 C C . LEU A 1 164 ? -13.974 7.867 17.287 1.00 95.69 164 LEU A C 1
ATOM 1289 O O . LEU A 1 164 ? -13.361 8.527 18.129 1.00 95.69 164 LEU A O 1
ATOM 1293 N N . VAL A 1 165 ? -13.983 8.202 15.995 1.00 95.81 165 VAL A N 1
ATOM 1294 C CA . VAL A 1 165 ? -13.312 9.395 15.462 1.00 95.81 165 VAL A CA 1
ATOM 1295 C C . VAL A 1 165 ? -13.924 10.672 16.036 1.00 95.81 165 VAL A C 1
ATOM 1297 O O . VAL A 1 165 ? -13.185 11.518 16.539 1.00 95.81 165 VAL A O 1
ATOM 1300 N N . GLN A 1 166 ? -15.253 10.804 16.052 1.00 95.38 166 GLN A N 1
ATOM 1301 C CA . GLN A 1 166 ? -15.940 11.957 16.650 1.00 95.38 166 GLN A CA 1
ATOM 1302 C C . GLN A 1 166 ? -15.579 12.143 18.130 1.00 95.38 166 GLN A C 1
ATOM 1304 O O . GLN A 1 166 ? -15.331 13.269 18.577 1.00 95.38 166 GLN A O 1
ATOM 1309 N N . LYS A 1 167 ? -15.499 11.045 18.891 1.00 96.06 167 LYS A N 1
ATOM 1310 C CA . LYS A 1 167 ? -15.054 11.059 20.291 1.00 96.06 167 LYS A CA 1
ATOM 1311 C C . LYS A 1 167 ? -13.599 11.504 20.395 1.00 96.06 167 LYS A C 1
ATOM 1313 O O . LYS A 1 167 ? -13.282 12.332 21.246 1.00 96.06 167 LYS A O 1
ATOM 1318 N N . ARG A 1 168 ? -12.728 11.010 19.511 1.00 94.62 168 ARG A N 1
ATOM 1319 C CA . ARG A 1 168 ? -11.294 11.333 19.493 1.00 94.62 168 ARG A CA 1
ATOM 1320 C C . ARG A 1 168 ? -11.019 12.806 19.201 1.00 94.62 168 ARG A C 1
ATOM 1322 O O . ARG A 1 168 ? -10.098 13.363 19.790 1.00 94.62 168 ARG A O 1
ATOM 1329 N N . ILE A 1 169 ? -11.818 13.433 18.338 1.00 94.44 169 ILE A N 1
ATOM 1330 C CA . ILE A 1 169 ? -11.675 14.851 17.963 1.00 94.44 169 ILE A CA 1
ATOM 1331 C C . ILE A 1 169 ? -12.546 15.809 18.801 1.00 94.44 169 ILE A C 1
ATOM 1333 O O . ILE A 1 169 ? -12.548 17.010 18.547 1.00 94.44 169 ILE A O 1
ATOM 1337 N N . GLY A 1 170 ? -13.283 15.314 19.804 1.00 91.75 170 GLY A N 1
ATOM 1338 C CA . GLY A 1 170 ? -14.033 16.157 20.750 1.00 91.75 170 GLY A CA 1
ATOM 1339 C C . GLY A 1 170 ? -15.340 16.762 20.211 1.00 91.75 170 GLY A C 1
ATOM 1340 O O . GLY A 1 170 ? -15.799 17.802 20.705 1.00 91.75 170 GLY A O 1
ATOM 1341 N N . VAL A 1 171 ? -15.942 16.131 19.199 1.00 90.88 171 VAL A N 1
ATOM 1342 C CA . VAL A 1 171 ? -17.247 16.532 18.628 1.00 90.88 171 VAL A CA 1
ATOM 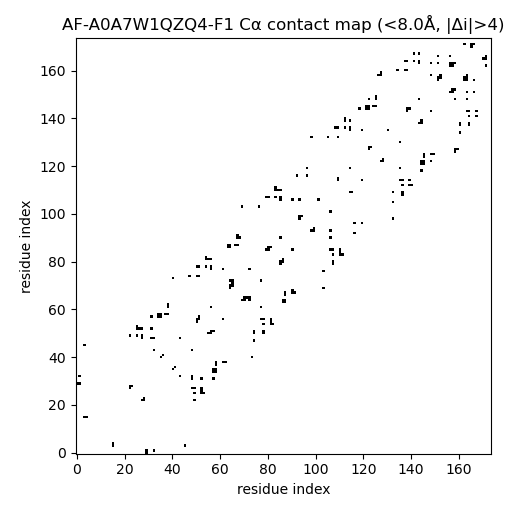1343 C C . VAL A 1 171 ? -18.373 15.546 18.948 1.00 90.88 171 VAL A C 1
ATOM 1345 O O . VAL A 1 171 ? -19.514 15.779 18.577 1.00 90.88 171 VAL A O 1
ATOM 1348 N N . TRP A 1 172 ? -18.073 14.455 19.651 1.00 82.69 172 TRP A N 1
ATOM 1349 C CA . TRP A 1 172 ? -19.073 13.489 20.104 1.00 82.69 172 TRP A CA 1
ATOM 1350 C C . TRP A 1 172 ? -20.079 14.108 21.087 1.00 82.69 172 TRP A C 1
ATOM 1352 O O . TRP A 1 172 ? -19.675 14.708 22.083 1.00 82.69 172 TRP A O 1
ATOM 1362 N N . GLY A 1 173 ? -21.377 13.911 20.831 1.00 76.31 173 GLY A N 1
ATOM 1363 C CA . GLY A 1 173 ? -22.471 14.365 21.702 1.00 76.31 173 GLY A CA 1
ATOM 1364 C C . GLY A 1 173 ? -22.825 15.854 21.597 1.00 76.31 173 GLY A C 1
ATOM 1365 O O . GLY A 1 173 ? -23.637 16.325 22.390 1.00 76.31 173 GLY A O 1
ATOM 1366 N N . LYS A 1 174 ? -22.218 16.580 20.651 1.00 65.75 174 LYS A N 1
ATOM 1367 C CA . LYS A 1 174 ? -22.677 17.898 20.190 1.00 65.75 174 LYS A CA 1
ATOM 1368 C C . LYS A 1 174 ? -23.639 17.720 19.022 1.00 65.75 174 LYS A C 1
ATOM 1370 O O . LYS A 1 174 ? -24.576 18.537 18.934 1.00 65.75 174 LYS A O 1
#

Sequence (174 aa):
GFDFEADSSTGKNRDLEERLFAAATLNVTTALADDLLSANFGKLDVEDLFKAAIFKVNSEFMREMKASGFPNLGMEDLVKARIFKIDAGFAKQVVAMGFDKEPFESLVKMRIFKITPEFITEVRNEGLTNLDVEDIVKLRIFKIDGAFIRQARADGVPLEVEKLVQKRIGVWGK

Radius of gyration: 22.56 Å; Cα contacts (8 Å, |Δi|>4): 157; chains: 1; bounding box: 48×35×61 Å